Protein AF-A0A838NTW8-F1 (afdb_monomer)

Foldseek 3Di:
DPCVVVVVVVVVVVVVVVVVVVVVVVVVVVVVVVVVLLCVVVVLVCCCVVVVDDPVRSVVVVVVNVVVVVVVCVVCVVCVVVVVVVVVVVVVVVVVVLVVVLVVDDPVVNVVSVVVVVVVVVVVVVVVVCSVDPPNPDDDDDD

Structure (mmCIF, N/CA/C/O backbone):
data_AF-A0A838NTW8-F1
#
_entry.id   AF-A0A838NTW8-F1
#
loop_
_atom_site.group_PDB
_atom_site.id
_atom_site.type_symbol
_atom_site.label_atom_id
_atom_site.label_alt_id
_atom_site.label_comp_id
_atom_site.label_asym_id
_atom_site.label_entity_id
_atom_site.label_seq_id
_atom_site.pdbx_PDB_ins_code
_atom_site.Cartn_x
_atom_site.Cartn_y
_atom_site.Cartn_z
_atom_site.occupancy
_atom_site.B_iso_or_equiv
_atom_site.auth_seq_id
_atom_site.auth_comp_id
_atom_site.auth_asym_id
_atom_site.auth_atom_id
_atom_site.pdbx_PDB_model_num
ATOM 1 N N . MET A 1 1 ? -2.143 -21.858 -43.103 1.00 45.09 1 MET A N 1
ATOM 2 C CA . MET A 1 1 ? -2.455 -21.781 -41.653 1.00 45.09 1 MET A CA 1
ATOM 3 C C . MET A 1 1 ? -1.311 -21.102 -40.874 1.00 45.09 1 MET A C 1
ATOM 5 O O . MET A 1 1 ? -0.724 -21.728 -40.003 1.00 45.09 1 MET A O 1
ATOM 9 N N . GLN A 1 2 ? -0.963 -19.838 -41.167 1.00 53.28 2 GLN A N 1
ATOM 10 C CA . GLN A 1 2 ? 0.189 -19.154 -40.530 1.00 53.28 2 GLN A CA 1
ATOM 11 C C . GLN A 1 2 ? -0.162 -17.883 -39.735 1.00 53.28 2 GLN A C 1
ATOM 13 O O . GLN A 1 2 ? 0.679 -17.389 -38.994 1.00 53.28 2 GLN A O 1
ATOM 18 N N . ASN A 1 3 ? -1.414 -17.412 -39.780 1.00 56.03 3 ASN A N 1
ATOM 19 C CA . ASN A 1 3 ? -1.778 -16.114 -39.190 1.00 56.03 3 ASN A CA 1
ATOM 20 C C . ASN A 1 3 ? -2.515 -16.230 -37.841 1.00 56.03 3 ASN A C 1
ATOM 22 O O . ASN A 1 3 ? -2.678 -15.233 -37.147 1.00 56.03 3 ASN A O 1
ATOM 26 N N . SER A 1 4 ? -2.933 -17.429 -37.417 1.00 56.91 4 SER A N 1
ATOM 27 C CA . SER A 1 4 ? -3.721 -17.620 -36.184 1.00 56.91 4 SER A CA 1
ATOM 28 C C . SER A 1 4 ? -2.925 -17.375 -34.896 1.00 56.91 4 SER A C 1
ATOM 30 O O . SER A 1 4 ? -3.491 -16.934 -33.898 1.00 56.91 4 SER A O 1
ATOM 32 N N . LYS A 1 5 ? -1.603 -17.594 -34.914 1.00 55.41 5 LYS A N 1
ATOM 33 C CA . LYS A 1 5 ? -0.730 -17.363 -33.749 1.00 55.41 5 LYS A CA 1
ATOM 34 C C . LYS A 1 5 ? -0.569 -15.874 -33.419 1.00 55.41 5 LYS A C 1
ATOM 36 O O . LYS A 1 5 ? -0.511 -15.519 -32.245 1.00 55.41 5 LYS A O 1
ATOM 41 N N . GLY A 1 6 ? -0.547 -15.010 -34.437 1.00 64.06 6 GLY A N 1
ATOM 42 C CA . GLY A 1 6 ? -0.438 -13.558 -34.258 1.00 64.06 6 GLY A CA 1
ATOM 43 C C . GLY A 1 6 ? -1.685 -12.957 -33.609 1.00 64.06 6 GLY A C 1
ATOM 44 O O . GLY A 1 6 ? -1.576 -12.175 -32.668 1.00 64.06 6 GLY A O 1
ATOM 45 N N . TYR A 1 7 ? -2.872 -13.396 -34.037 1.00 67.06 7 TYR A N 1
ATOM 46 C CA . TYR A 1 7 ? -4.133 -12.959 -33.432 1.00 67.06 7 TYR A CA 1
ATOM 47 C C . TYR A 1 7 ? -4.306 -13.466 -31.996 1.00 67.06 7 TYR A C 1
ATOM 49 O O . TYR A 1 7 ? -4.788 -12.717 -31.153 1.00 67.06 7 TYR A O 1
ATOM 57 N N . ALA A 1 8 ? -3.854 -14.686 -31.687 1.00 68.88 8 ALA A N 1
ATOM 58 C CA . ALA A 1 8 ? -3.871 -15.206 -30.318 1.00 68.88 8 ALA A CA 1
ATOM 59 C C . ALA A 1 8 ? -2.962 -14.397 -29.373 1.00 68.88 8 ALA A C 1
ATOM 61 O O . ALA A 1 8 ? -3.361 -14.081 -28.254 1.00 68.88 8 ALA A O 1
ATOM 62 N N . MET A 1 9 ? -1.770 -14.004 -29.835 1.00 71.56 9 MET A N 1
ATOM 63 C CA . MET A 1 9 ? -0.865 -13.125 -29.082 1.00 71.56 9 MET A CA 1
ATOM 64 C C . MET A 1 9 ? -1.466 -11.734 -28.865 1.00 71.56 9 MET A C 1
ATOM 66 O O . MET A 1 9 ? -1.450 -11.236 -27.745 1.00 71.56 9 MET A O 1
ATOM 70 N N . MET A 1 10 ? -2.058 -11.130 -29.900 1.00 73.56 10 MET A N 1
ATOM 71 C CA . MET A 1 10 ? -2.733 -9.829 -29.783 1.00 73.56 10 MET A CA 1
ATOM 72 C C . MET A 1 10 ? -3.944 -9.884 -28.844 1.00 73.56 10 MET A C 1
ATOM 74 O O . MET A 1 10 ? -4.167 -8.952 -28.077 1.00 73.56 10 MET A O 1
ATOM 78 N N . PHE A 1 11 ? -4.695 -10.988 -28.855 1.00 74.94 11 PHE A N 1
ATOM 79 C CA . PHE A 1 11 ? -5.818 -11.199 -27.945 1.00 74.94 11 PHE A CA 1
ATOM 80 C C . PHE A 1 11 ? -5.357 -11.330 -26.490 1.00 74.94 11 PHE A C 1
ATOM 82 O O . PHE A 1 11 ? -5.924 -10.687 -25.611 1.00 74.94 11 PHE A O 1
ATOM 89 N N . LEU A 1 12 ? -4.293 -12.098 -26.232 1.00 75.81 12 LEU A N 1
ATOM 90 C CA . LEU A 1 12 ? -3.700 -12.205 -24.896 1.00 75.81 12 LEU A CA 1
ATOM 91 C C . LEU A 1 12 ? -3.138 -10.867 -24.412 1.00 75.81 12 LEU A C 1
ATOM 93 O O . LEU A 1 12 ? -3.302 -10.524 -23.246 1.00 75.81 12 LEU A O 1
ATOM 97 N N . LEU A 1 13 ? -2.529 -10.087 -25.305 1.00 76.81 13 LEU A N 1
ATOM 98 C CA . LEU A 1 13 ? -1.986 -8.770 -24.980 1.00 76.81 13 LEU A CA 1
ATOM 99 C C . LEU A 1 13 ? -3.108 -7.761 -24.687 1.00 76.81 13 LEU A C 1
ATOM 101 O O . LEU A 1 13 ? -3.037 -7.033 -23.700 1.00 76.81 13 LEU A O 1
ATOM 105 N N . GLY A 1 14 ? -4.193 -7.788 -25.466 1.00 67.44 14 GLY A N 1
ATOM 106 C CA . GLY A 1 14 ? -5.402 -7.008 -25.202 1.00 67.44 14 GLY A CA 1
ATOM 107 C C . GLY A 1 14 ? -6.083 -7.395 -23.886 1.00 67.44 14 GLY A C 1
ATOM 108 O O . GLY A 1 14 ? -6.431 -6.520 -23.096 1.00 67.44 14 GLY A O 1
ATOM 109 N N . ALA A 1 15 ? -6.205 -8.694 -23.601 1.00 70.69 15 ALA A N 1
ATOM 110 C CA . ALA A 1 15 ? -6.757 -9.200 -22.346 1.00 70.69 15 ALA A CA 1
ATOM 111 C C . ALA A 1 15 ? -5.874 -8.848 -21.137 1.00 70.69 15 ALA A C 1
ATOM 113 O O . ALA A 1 15 ? -6.397 -8.518 -20.076 1.00 70.69 15 ALA A O 1
ATOM 114 N N . PHE A 1 16 ? -4.548 -8.857 -21.293 1.00 72.56 16 PHE A N 1
ATOM 115 C CA . PHE A 1 16 ? -3.605 -8.462 -20.247 1.00 72.56 16 PHE A CA 1
ATOM 116 C C . PHE A 1 16 ? -3.679 -6.961 -19.944 1.00 72.56 16 PHE A C 1
ATOM 118 O O . PHE A 1 16 ? -3.713 -6.573 -18.779 1.00 72.56 16 PHE A O 1
ATOM 125 N N . VAL A 1 17 ? -3.774 -6.111 -20.972 1.00 70.88 17 VAL A N 1
ATOM 126 C CA . VAL A 1 17 ? -3.941 -4.658 -20.801 1.00 70.88 17 VAL A CA 1
ATOM 127 C C . VAL A 1 17 ? -5.305 -4.330 -20.186 1.00 70.88 17 VAL A C 1
ATOM 129 O O . VAL A 1 17 ? -5.374 -3.544 -19.241 1.00 70.88 17 VAL A O 1
ATOM 132 N N . ALA A 1 18 ? -6.380 -4.970 -20.653 1.00 63.75 18 ALA A N 1
ATOM 133 C CA . ALA A 1 18 ? -7.720 -4.795 -20.092 1.00 63.75 18 ALA A CA 1
ATOM 134 C C . ALA A 1 18 ? -7.813 -5.306 -18.640 1.00 63.75 18 ALA A C 1
ATOM 136 O O . ALA A 1 18 ? -8.357 -4.619 -17.775 1.00 63.75 18 ALA A O 1
ATOM 137 N N . GLY A 1 19 ? -7.225 -6.470 -18.349 1.00 58.19 19 GLY A N 1
ATOM 138 C CA . GLY A 1 19 ? -7.130 -7.030 -17.001 1.00 58.19 19 GLY A CA 1
ATOM 139 C C . GLY A 1 19 ? -6.263 -6.185 -16.063 1.00 58.19 19 GLY A C 1
ATOM 140 O O . GLY A 1 19 ? -6.631 -5.985 -14.908 1.00 58.19 19 GLY A O 1
ATOM 141 N N . GLY A 1 20 ? -5.159 -5.616 -16.559 1.00 58.31 20 GLY A N 1
ATOM 142 C CA . GLY A 1 20 ? -4.297 -4.697 -15.812 1.00 58.31 20 GLY A CA 1
ATOM 143 C C . GLY A 1 20 ? -4.980 -3.367 -15.483 1.00 58.31 20 GLY A C 1
ATOM 144 O O . GLY A 1 20 ? -4.872 -2.884 -14.357 1.00 58.31 20 GLY A O 1
ATOM 145 N N . ALA A 1 21 ? -5.745 -2.802 -16.423 1.00 58.28 21 ALA A N 1
ATOM 146 C CA . ALA A 1 21 ? -6.526 -1.587 -16.194 1.00 58.28 21 ALA A CA 1
ATOM 147 C C . ALA A 1 21 ? -7.658 -1.813 -15.176 1.00 58.28 21 ALA A C 1
ATOM 149 O O . ALA A 1 21 ? -7.828 -1.012 -14.254 1.00 58.28 21 ALA A O 1
ATOM 150 N N . LEU A 1 22 ? -8.381 -2.936 -15.280 1.00 52.84 22 LEU A N 1
ATOM 151 C CA . LEU A 1 22 ? -9.403 -3.323 -14.302 1.00 52.84 22 LEU A CA 1
ATOM 152 C C . LEU A 1 22 ? -8.796 -3.592 -12.917 1.00 52.84 22 LEU A C 1
ATOM 154 O O . LEU A 1 22 ? -9.328 -3.105 -11.919 1.00 52.84 22 LEU A O 1
ATOM 158 N N . GLY A 1 23 ? -7.644 -4.264 -12.847 1.00 54.47 23 GLY A N 1
ATOM 159 C CA . GLY A 1 23 ? -6.888 -4.465 -11.608 1.00 54.47 23 GLY A CA 1
ATOM 160 C C . GLY A 1 23 ? -6.470 -3.151 -10.940 1.00 54.47 23 GLY A C 1
ATOM 161 O O . GLY A 1 23 ? -6.620 -3.011 -9.730 1.00 54.47 23 GLY A O 1
ATOM 162 N N . PHE A 1 24 ? -6.047 -2.149 -11.719 1.00 55.66 24 PHE A N 1
ATOM 163 C CA . PHE A 1 24 ? -5.689 -0.815 -11.214 1.00 55.66 24 PHE A CA 1
ATOM 164 C C . PHE A 1 24 ? -6.906 -0.037 -10.677 1.00 55.66 24 PHE A C 1
ATOM 166 O O . PHE A 1 24 ? -6.795 0.730 -9.719 1.00 55.66 24 PHE A O 1
ATOM 173 N N . THR A 1 25 ? -8.096 -0.252 -11.250 1.00 53.06 25 THR A N 1
ATOM 174 C CA . THR A 1 25 ? -9.343 0.339 -10.730 1.00 53.06 25 THR A CA 1
ATOM 175 C C . THR A 1 25 ? -9.883 -0.389 -9.497 1.00 53.06 25 THR A C 1
ATOM 177 O O . THR A 1 25 ? -10.358 0.267 -8.569 1.00 53.06 25 THR A O 1
ATOM 180 N N . ALA A 1 26 ? -9.741 -1.717 -9.434 1.00 48.97 26 ALA A N 1
ATOM 181 C CA . ALA A 1 26 ? -10.101 -2.513 -8.265 1.00 48.97 26 ALA A CA 1
ATOM 182 C C . ALA A 1 26 ? -9.176 -2.212 -7.074 1.00 48.97 26 ALA A C 1
ATOM 184 O O . ALA A 1 26 ? -9.666 -2.015 -5.965 1.00 48.97 26 ALA A O 1
ATOM 185 N N . ASP A 1 27 ? -7.867 -2.065 -7.306 1.00 47.38 27 ASP A N 1
ATOM 186 C CA . ASP A 1 27 ? -6.896 -1.639 -6.289 1.00 47.38 27 ASP A CA 1
ATOM 187 C C . ASP A 1 27 ? -7.238 -0.244 -5.741 1.00 47.38 27 ASP A C 1
ATOM 189 O O . ASP A 1 27 ? -7.197 -0.014 -4.534 1.00 47.38 27 ASP A O 1
ATOM 193 N N . ARG A 1 28 ? -7.717 0.673 -6.593 1.00 50.97 28 ARG A N 1
ATOM 194 C CA . ARG A 1 28 ? -8.168 2.004 -6.157 1.00 50.97 28 ARG A CA 1
ATOM 195 C C . ARG A 1 28 ? -9.462 1.964 -5.336 1.00 50.97 28 ARG A C 1
ATOM 197 O O . ARG A 1 28 ? -9.588 2.738 -4.388 1.00 50.97 28 ARG A O 1
ATOM 204 N N . MET A 1 29 ? -10.408 1.080 -5.666 1.00 48.84 29 MET A N 1
ATOM 205 C CA . MET A 1 29 ? -11.648 0.897 -4.896 1.00 48.84 29 MET A CA 1
ATOM 206 C C . MET A 1 29 ? -11.389 0.213 -3.550 1.00 48.84 29 MET A C 1
ATOM 208 O O . MET A 1 29 ? -11.856 0.704 -2.526 1.00 48.84 29 MET A O 1
ATOM 212 N N . VAL A 1 30 ? -10.575 -0.844 -3.522 1.00 51.22 30 VAL A N 1
ATOM 213 C CA . VAL A 1 30 ? -10.191 -1.544 -2.286 1.00 51.22 30 VAL A CA 1
ATOM 21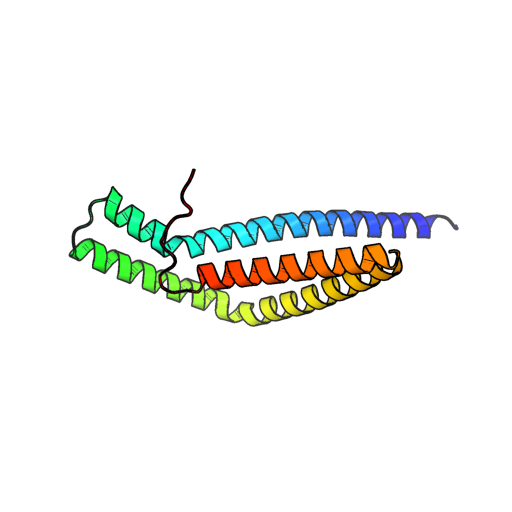4 C C . VAL A 1 30 ? -9.332 -0.645 -1.390 1.00 51.22 30 VAL A C 1
ATOM 216 O O . VAL A 1 30 ? -9.567 -0.590 -0.183 1.00 51.22 30 VAL A O 1
ATOM 219 N N . GLN A 1 31 ? -8.409 0.145 -1.953 1.00 48.03 31 GLN A N 1
ATOM 220 C CA . GLN A 1 31 ? -7.674 1.165 -1.195 1.00 48.03 31 GLN A CA 1
ATOM 221 C C . GLN A 1 31 ? -8.577 2.296 -0.697 1.00 48.03 31 GLN A C 1
ATOM 223 O O . GLN A 1 31 ? -8.323 2.822 0.382 1.00 48.03 31 GLN A O 1
ATOM 228 N N . ASN A 1 32 ? -9.630 2.679 -1.425 1.00 45.28 32 ASN A N 1
ATOM 229 C CA . ASN A 1 32 ? -10.593 3.670 -0.940 1.00 45.28 32 ASN A CA 1
ATOM 230 C C . ASN A 1 32 ? -11.477 3.123 0.192 1.00 45.28 32 ASN A C 1
ATOM 232 O O . ASN A 1 32 ? -11.640 3.800 1.200 1.00 45.28 32 ASN A O 1
ATOM 236 N N . SER A 1 33 ? -11.944 1.877 0.112 1.00 43.81 33 SER A N 1
ATOM 237 C CA . SER A 1 33 ? -12.666 1.2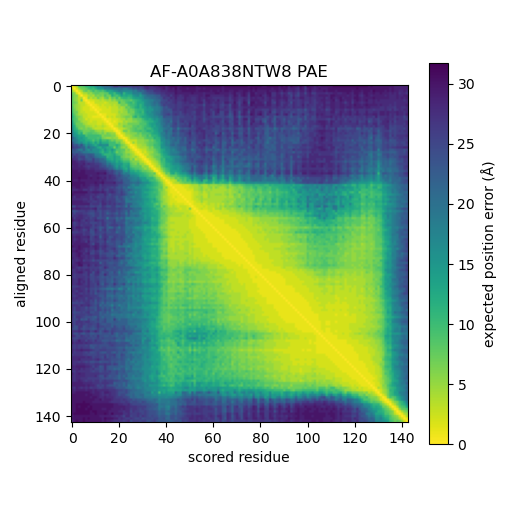43 1.224 1.00 43.81 33 SER A CA 1
ATOM 238 C C . SER A 1 33 ? -11.761 0.990 2.440 1.00 43.81 33 SER A C 1
ATOM 240 O O . SER A 1 33 ? -12.202 1.085 3.587 1.00 43.81 33 SER A O 1
ATOM 242 N N . ALA A 1 34 ? -10.467 0.738 2.216 1.00 45.69 34 ALA A N 1
ATOM 243 C CA . ALA A 1 34 ? -9.470 0.720 3.281 1.00 45.69 34 ALA A CA 1
ATOM 244 C C . ALA A 1 34 ? -9.224 2.128 3.858 1.00 45.69 34 ALA A C 1
ATOM 246 O O . ALA A 1 34 ? -9.082 2.258 5.073 1.00 45.69 34 ALA A O 1
ATOM 247 N N . ARG A 1 35 ? -9.238 3.195 3.043 1.00 46.78 35 ARG A N 1
ATOM 248 C CA . ARG A 1 35 ? -9.147 4.598 3.503 1.00 46.78 35 ARG A CA 1
ATOM 249 C C . ARG A 1 35 ? -10.311 4.991 4.414 1.00 46.78 35 ARG A C 1
ATOM 251 O O . ARG A 1 35 ? -10.069 5.670 5.411 1.00 46.78 35 ARG A O 1
ATOM 258 N N . ASP A 1 36 ? -11.520 4.495 4.159 1.00 46.25 36 ASP A N 1
ATOM 259 C CA . ASP A 1 36 ? -12.690 4.763 5.010 1.00 46.25 36 ASP A CA 1
ATOM 260 C C . ASP A 1 36 ? -12.560 4.154 6.415 1.00 46.25 36 ASP A C 1
ATOM 262 O O . ASP A 1 36 ? -13.111 4.670 7.389 1.00 46.25 36 ASP A O 1
ATOM 266 N N . CYS A 1 37 ? -11.757 3.097 6.571 1.00 43.66 37 CYS A N 1
ATOM 267 C CA . CYS A 1 37 ? -11.462 2.539 7.890 1.00 43.66 37 CYS A CA 1
ATOM 268 C C . CYS A 1 37 ? -10.482 3.401 8.708 1.00 43.66 37 CYS A C 1
ATOM 270 O O . CYS A 1 37 ? -10.484 3.309 9.936 1.00 43.66 37 CYS A O 1
ATOM 272 N N . HIS A 1 38 ? -9.685 4.258 8.060 1.00 47.06 38 HIS A N 1
ATOM 273 C CA . HIS A 1 38 ? -8.550 4.967 8.671 1.00 47.06 38 HIS A CA 1
ATOM 274 C C . HIS A 1 38 ? -8.821 6.458 8.945 1.00 47.06 38 HIS A C 1
ATOM 276 O O . HIS A 1 38 ? -7.959 7.162 9.460 1.00 47.06 38 HIS A O 1
ATOM 282 N N . GLY A 1 39 ? -10.049 6.928 8.696 1.00 51.38 39 GLY A N 1
ATOM 283 C CA . GLY A 1 39 ? -10.565 8.212 9.185 1.00 51.38 39 GLY A CA 1
ATOM 284 C C . GLY A 1 39 ? -11.159 8.151 10.599 1.00 51.38 39 GLY A C 1
ATOM 285 O O . GLY A 1 39 ? -11.878 9.069 10.980 1.00 51.38 39 GLY A O 1
ATOM 286 N N . HIS A 1 40 ? -10.917 7.079 11.365 1.00 52.00 40 HIS A N 1
ATOM 287 C CA . HIS A 1 40 ? -11.628 6.797 12.620 1.00 52.00 40 HIS A CA 1
ATOM 288 C C . HIS A 1 40 ? -11.476 7.894 13.680 1.00 52.00 40 HIS A C 1
ATOM 290 O O . HIS A 1 40 ? -12.459 8.239 14.329 1.00 52.00 40 HIS A O 1
ATOM 296 N N . GLU A 1 41 ? -10.285 8.478 13.836 1.00 55.12 41 GLU A N 1
ATOM 297 C CA . GLU A 1 41 ? -10.067 9.574 14.795 1.00 55.12 41 GLU A CA 1
ATOM 298 C C . GLU A 1 41 ? -10.729 10.878 14.338 1.00 55.12 41 GLU A C 1
ATOM 300 O O . GLU A 1 41 ? -11.384 11.549 15.131 1.00 55.12 41 GLU A O 1
ATOM 305 N N . ASN A 1 42 ? -10.668 11.186 13.038 1.00 64.94 42 ASN A N 1
ATOM 306 C CA . ASN A 1 42 ? -11.347 12.354 12.468 1.00 64.94 42 ASN A CA 1
ATOM 307 C C . ASN A 1 42 ? -12.873 12.212 12.527 1.00 64.94 42 ASN A C 1
ATOM 309 O O . ASN A 1 42 ? -13.576 13.193 12.747 1.00 64.94 42 ASN A O 1
ATOM 313 N N . PHE A 1 43 ? -13.394 10.998 12.351 1.00 70.56 43 PHE A N 1
ATOM 314 C CA . PHE A 1 43 ? -14.818 10.705 12.451 1.00 70.56 43 PHE A CA 1
ATOM 315 C C . PHE A 1 43 ? -15.305 10.744 13.903 1.00 70.56 43 PHE A C 1
ATOM 317 O O . PHE A 1 43 ? -16.319 11.384 14.167 1.00 70.56 43 PHE A O 1
ATOM 324 N N . ARG A 1 44 ? -14.560 10.151 14.849 1.00 71.06 44 ARG A N 1
ATOM 325 C CA . ARG A 1 44 ? -14.842 10.235 16.294 1.00 71.06 44 ARG A CA 1
ATOM 326 C C . ARG A 1 44 ? -14.870 11.683 16.775 1.00 71.06 44 ARG A C 1
ATOM 328 O O . ARG A 1 44 ? -15.890 12.129 17.292 1.00 71.06 44 ARG A O 1
ATOM 335 N N . ALA A 1 45 ? -13.805 12.443 16.510 1.00 73.94 45 ALA A N 1
ATOM 336 C CA . ALA A 1 45 ? -13.715 13.847 16.905 1.00 73.94 45 ALA A CA 1
ATOM 337 C C . ALA A 1 45 ? -14.824 14.702 16.268 1.00 73.94 45 ALA A C 1
ATOM 339 O O . ALA A 1 45 ? -15.350 15.621 16.901 1.00 73.94 45 ALA A O 1
ATOM 340 N N . ARG A 1 46 ? -15.218 14.389 15.027 1.00 78.31 46 ARG A N 1
ATOM 341 C CA . ARG A 1 46 ? -16.319 15.072 14.343 1.00 78.31 46 ARG A CA 1
ATOM 342 C C . ARG A 1 46 ? -17.676 14.736 14.957 1.00 78.31 46 ARG A C 1
ATOM 344 O O . ARG A 1 46 ? -18.427 15.660 15.238 1.00 78.31 46 ARG A O 1
ATOM 351 N N . ILE A 1 47 ? -17.961 13.463 15.235 1.00 80.94 47 ILE A N 1
ATOM 352 C CA . ILE A 1 47 ? -19.189 13.030 15.923 1.00 80.94 47 ILE A CA 1
ATOM 353 C C . ILE A 1 47 ? -19.293 13.689 17.294 1.00 80.94 47 ILE A C 1
ATOM 355 O O . ILE A 1 47 ? -20.337 14.240 17.632 1.00 80.94 47 ILE A O 1
ATOM 359 N N . GLU A 1 48 ? -18.220 13.658 18.082 1.00 77.88 48 GLU A N 1
ATOM 360 C CA . GLU A 1 48 ? -18.215 14.266 19.410 1.00 77.88 48 GLU A CA 1
ATOM 361 C C . GLU A 1 48 ? -18.539 15.759 19.359 1.00 77.88 48 GLU A C 1
ATOM 363 O O . GLU A 1 48 ? -19.327 16.250 20.171 1.00 77.88 48 GLU A O 1
ATOM 368 N N . LYS A 1 49 ? -17.947 16.470 18.394 1.00 78.81 49 LYS A N 1
ATOM 369 C CA . LYS A 1 49 ? -18.131 17.910 18.214 1.00 78.81 49 LYS A CA 1
ATOM 370 C C . LYS A 1 49 ? -19.516 18.261 17.666 1.00 78.81 49 LYS A C 1
ATOM 372 O O . LYS A 1 49 ? -20.133 19.204 18.154 1.00 78.81 49 LYS A O 1
ATOM 377 N N . GLU A 1 50 ? -19.990 17.539 16.655 1.00 84.06 50 GLU A N 1
ATOM 378 C CA . GLU A 1 50 ? -21.252 17.829 15.965 1.00 84.06 50 GLU A CA 1
ATOM 379 C C . GLU A 1 50 ? -22.472 17.383 16.777 1.00 84.06 50 GLU A C 1
ATOM 381 O O . GLU A 1 50 ? -23.456 18.116 16.843 1.00 84.06 50 GLU A O 1
ATOM 386 N N . LEU A 1 51 ? -22.399 16.229 17.451 1.00 87.94 51 LEU A N 1
ATOM 387 C CA . LEU A 1 51 ? -23.513 15.679 18.234 1.00 87.94 51 LEU A CA 1
ATOM 388 C C . LEU A 1 51 ? -23.496 16.101 19.706 1.00 87.94 51 LEU A C 1
ATOM 390 O O . LEU A 1 51 ? -24.421 15.759 20.439 1.00 87.94 51 LEU A O 1
ATOM 394 N N . ARG A 1 52 ? -22.464 16.842 20.142 1.00 87.19 52 ARG A N 1
ATOM 395 C CA . ARG A 1 52 ? -22.310 17.346 21.520 1.00 87.19 52 ARG A CA 1
ATOM 396 C C . ARG A 1 52 ? -22.522 16.246 22.566 1.00 87.19 52 ARG A C 1
ATOM 398 O O . ARG A 1 52 ? -23.286 16.405 23.516 1.00 87.19 52 ARG A O 1
ATOM 405 N N . LEU A 1 53 ? -21.850 15.117 22.360 1.00 84.81 53 LEU A N 1
ATOM 406 C CA . LEU A 1 53 ? -22.012 13.927 23.192 1.00 84.81 53 LEU A CA 1
ATOM 407 C C . LEU A 1 53 ? -21.626 14.198 24.651 1.00 84.81 53 LEU A C 1
ATOM 409 O O . LEU A 1 53 ? -20.573 14.782 24.925 1.00 84.81 53 LEU A O 1
ATOM 413 N N . ASN A 1 54 ? -22.440 13.706 25.585 1.00 88.56 54 ASN A N 1
ATOM 414 C CA . ASN A 1 54 ? -22.081 13.689 27.003 1.00 88.56 54 ASN A CA 1
ATOM 415 C C . ASN A 1 54 ? -21.078 12.561 27.314 1.00 88.56 54 ASN A C 1
ATOM 417 O O . ASN A 1 54 ? -20.872 11.650 26.511 1.00 88.56 54 ASN A O 1
ATOM 421 N N . THR A 1 55 ? -20.457 12.602 28.495 1.00 87.50 55 THR A N 1
ATOM 422 C CA . THR A 1 55 ? -19.396 11.657 28.886 1.00 87.50 55 THR A CA 1
ATOM 423 C C . THR A 1 55 ? -19.832 10.193 28.787 1.00 87.50 55 THR A C 1
ATOM 425 O O . THR A 1 55 ? -19.084 9.366 28.277 1.00 87.50 55 THR A O 1
ATOM 428 N N . THR A 1 56 ? -21.056 9.865 29.204 1.00 89.56 56 THR A N 1
ATOM 429 C CA . THR A 1 56 ? -21.581 8.493 29.141 1.00 89.56 56 THR A CA 1
ATOM 430 C C . THR A 1 56 ? -21.735 8.010 27.698 1.00 89.56 56 THR A C 1
ATOM 432 O O . THR A 1 56 ? -21.351 6.886 27.376 1.00 89.56 56 THR A O 1
ATOM 435 N N . GLN A 1 57 ? -22.247 8.866 26.808 1.00 86.81 57 GLN A N 1
ATOM 436 C CA . GLN A 1 57 ? -22.396 8.561 25.382 1.00 86.81 57 GLN A CA 1
ATOM 437 C C . GLN A 1 57 ? -21.041 8.378 24.691 1.00 86.81 57 GLN A C 1
ATOM 439 O O . GLN A 1 57 ? -20.896 7.465 23.879 1.00 86.81 57 GLN A O 1
ATOM 444 N N . LYS A 1 58 ? -20.042 9.199 25.040 1.00 84.81 58 LYS A N 1
ATOM 445 C CA . LYS A 1 58 ? -18.673 9.068 24.519 1.00 84.81 58 LYS A CA 1
ATOM 446 C C . LYS A 1 58 ? -18.073 7.707 24.859 1.00 84.81 58 LYS A C 1
ATOM 448 O O . LYS A 1 58 ? -17.695 6.969 23.955 1.00 84.81 58 LYS A O 1
ATOM 453 N N . THR A 1 59 ? -18.091 7.327 26.137 1.00 88.44 59 THR A N 1
ATOM 454 C CA . THR A 1 59 ? -17.554 6.035 26.596 1.00 88.44 59 THR A CA 1
ATOM 455 C C . THR A 1 59 ? -18.241 4.846 25.917 1.00 88.44 59 THR A C 1
ATOM 457 O O . THR A 1 59 ? -17.583 3.870 25.544 1.00 88.44 59 THR A O 1
ATOM 460 N N . ALA A 1 60 ? -19.561 4.924 25.715 1.00 86.19 60 ALA A N 1
ATOM 461 C CA . ALA A 1 60 ? -20.316 3.881 25.025 1.00 86.19 60 ALA A CA 1
ATOM 462 C C . ALA A 1 60 ? -19.914 3.758 23.543 1.00 86.19 60 ALA A C 1
ATOM 464 O O . ALA A 1 60 ? -19.679 2.651 23.054 1.00 86.19 60 ALA A O 1
ATOM 465 N N . ILE A 1 61 ? -19.783 4.886 22.838 1.00 85.94 61 ILE A N 1
ATOM 466 C CA . ILE A 1 61 ? -19.365 4.912 21.429 1.00 85.94 61 ILE A CA 1
ATOM 467 C C . ILE A 1 61 ? -17.928 4.416 21.276 1.00 85.94 61 ILE A C 1
ATOM 469 O O . ILE A 1 61 ? -17.653 3.618 20.380 1.00 85.94 61 ILE A O 1
ATOM 473 N N . ASP A 1 62 ? -17.016 4.811 22.161 1.00 84.31 62 ASP A N 1
ATOM 474 C CA . ASP A 1 62 ? -15.632 4.345 22.103 1.00 84.31 62 ASP A CA 1
ATOM 475 C C . ASP A 1 62 ? -15.508 2.841 22.309 1.00 84.31 62 ASP A C 1
ATOM 477 O O . ASP A 1 62 ? -14.753 2.179 21.585 1.00 84.31 62 ASP A O 1
ATOM 481 N N . SER A 1 63 ? -16.299 2.290 23.229 1.00 86.19 63 SER A N 1
ATOM 482 C CA . SER A 1 63 ? -16.379 0.846 23.451 1.00 86.19 63 SER A CA 1
ATOM 483 C C . SER A 1 63 ? -16.883 0.123 22.198 1.00 86.19 63 SER A C 1
ATOM 485 O O . SER A 1 63 ? -16.264 -0.845 21.751 1.00 86.19 63 SER A O 1
ATOM 487 N N . LEU A 1 64 ? -17.945 0.638 21.568 1.00 88.56 64 LEU A N 1
ATOM 488 C CA . LEU A 1 64 ? -18.506 0.071 20.339 1.00 88.56 64 LEU A CA 1
ATOM 489 C C . LEU A 1 64 ? -17.502 0.099 19.179 1.00 88.56 64 LEU A C 1
ATOM 491 O O . LEU A 1 64 ? -17.338 -0.887 18.462 1.00 88.56 64 LEU A O 1
ATOM 495 N N . MET A 1 65 ? -16.806 1.219 18.997 1.00 82.50 65 MET A N 1
ATOM 496 C CA . MET A 1 65 ? -15.821 1.374 17.926 1.00 82.50 65 MET A CA 1
ATOM 497 C C . MET A 1 65 ? -14.591 0.483 18.146 1.00 82.50 65 MET A C 1
ATOM 499 O O . MET A 1 65 ? -14.033 -0.046 17.183 1.00 82.50 65 MET A O 1
ATOM 503 N N . THR A 1 66 ? -14.191 0.270 19.402 1.00 86.88 66 THR A N 1
ATOM 504 C CA . THR A 1 66 ? -13.112 -0.663 19.763 1.00 86.88 66 THR A CA 1
ATOM 505 C C . THR A 1 66 ? -13.497 -2.105 19.442 1.00 86.88 66 THR A C 1
ATOM 507 O O . THR A 1 66 ? -12.721 -2.826 18.812 1.00 86.88 66 THR A O 1
ATOM 510 N N . GLU A 1 67 ? -14.716 -2.515 19.792 1.00 88.38 67 GLU A N 1
ATOM 511 C CA . GLU A 1 67 ? -15.223 -3.851 19.474 1.00 88.38 67 GLU A CA 1
ATOM 512 C C . GLU A 1 67 ? -15.367 -4.057 17.958 1.00 88.38 67 GLU A C 1
ATOM 514 O O . GLU A 1 67 ? -14.884 -5.051 17.413 1.00 88.38 67 GLU A O 1
ATOM 519 N N . ARG A 1 68 ? -15.901 -3.065 17.233 1.00 87.56 68 ARG A N 1
ATOM 520 C CA . ARG A 1 68 ? -15.931 -3.072 15.762 1.00 87.56 68 ARG A CA 1
ATOM 521 C C . ARG A 1 68 ? -14.532 -3.258 15.172 1.00 87.56 68 ARG A C 1
ATOM 523 O O . ARG A 1 68 ? -14.357 -4.057 14.253 1.00 87.56 68 ARG A O 1
ATOM 530 N N . HIS A 1 69 ? -13.533 -2.527 15.671 1.00 85.19 69 HIS A N 1
ATOM 531 C CA . HIS A 1 69 ? -12.154 -2.668 15.202 1.00 85.19 69 HIS A CA 1
ATOM 532 C C . HIS A 1 69 ? -11.631 -4.092 15.421 1.00 85.19 69 HIS A C 1
ATOM 534 O O . HIS A 1 69 ? -11.078 -4.688 14.495 1.00 85.19 69 HIS A O 1
ATOM 540 N N . ARG A 1 70 ? -11.868 -4.671 16.605 1.00 87.62 70 ARG A N 1
ATOM 541 C CA . ARG A 1 70 ? -11.490 -6.055 16.919 1.00 87.62 70 ARG A CA 1
ATOM 542 C C . ARG A 1 70 ? -12.123 -7.056 15.951 1.00 87.62 70 ARG A C 1
ATOM 544 O O . ARG A 1 70 ? -11.419 -7.939 15.459 1.00 87.62 70 ARG A O 1
ATOM 551 N N . GLN A 1 71 ? -13.411 -6.902 15.649 1.00 87.56 71 GLN A N 1
ATOM 552 C CA . GLN A 1 71 ? -14.127 -7.764 14.705 1.00 87.56 71 GLN A CA 1
ATOM 553 C C . GLN A 1 71 ? -13.546 -7.658 13.294 1.00 87.56 71 GLN A C 1
ATOM 555 O O . GLN A 1 71 ? -13.250 -8.677 12.674 1.00 87.56 71 GLN A O 1
ATOM 560 N N . ILE A 1 72 ? -13.286 -6.440 12.812 1.00 84.44 72 ILE A N 1
ATOM 561 C CA . ILE A 1 72 ? -12.660 -6.224 11.501 1.00 84.44 72 ILE A CA 1
ATOM 562 C C . ILE A 1 72 ? -11.272 -6.873 11.451 1.00 84.44 72 ILE A C 1
ATOM 564 O O . ILE A 1 72 ? -10.978 -7.623 10.524 1.00 84.44 72 ILE A O 1
ATOM 568 N N . VAL A 1 73 ? -10.422 -6.648 12.457 1.00 85.69 73 VAL A N 1
ATOM 569 C CA . VAL A 1 73 ? -9.084 -7.261 12.512 1.00 85.69 73 VAL A CA 1
ATOM 570 C C . VAL A 1 73 ? -9.171 -8.790 12.501 1.00 85.69 73 VAL A C 1
ATOM 572 O O . VAL A 1 73 ? -8.371 -9.442 11.827 1.00 85.69 73 VAL A O 1
ATOM 575 N N . ALA A 1 74 ? -10.142 -9.374 13.205 1.00 89.88 74 ALA A N 1
ATOM 576 C CA . ALA A 1 74 ? -10.360 -10.817 13.201 1.00 89.88 74 ALA A CA 1
ATOM 577 C C . ALA A 1 74 ? -10.736 -11.352 11.807 1.00 89.88 74 ALA A C 1
ATOM 579 O O . ALA A 1 74 ? -10.208 -12.389 11.409 1.00 89.88 74 ALA A O 1
ATOM 580 N N . LEU A 1 75 ? -11.563 -10.626 11.044 1.00 90.31 75 LEU A N 1
ATOM 581 C CA . LEU A 1 75 ? -11.916 -10.984 9.663 1.00 90.31 75 LEU A CA 1
ATOM 582 C C . LEU A 1 75 ? -10.708 -10.939 8.716 1.00 90.31 75 LEU A C 1
ATOM 584 O O . LEU A 1 75 ? -10.584 -11.783 7.832 1.00 90.31 75 LEU A O 1
ATOM 588 N N . PHE A 1 76 ? -9.798 -9.980 8.908 1.00 82.81 76 PHE A N 1
ATOM 589 C CA . PHE A 1 76 ? -8.622 -9.816 8.046 1.00 82.81 76 PHE A CA 1
ATOM 590 C C . PHE A 1 76 ? -7.444 -10.732 8.405 1.00 82.81 76 PHE A C 1
ATOM 592 O O . PHE A 1 76 ? -6.621 -11.032 7.539 1.00 82.81 76 PHE A O 1
ATOM 599 N N . LYS A 1 77 ? -7.344 -11.202 9.655 1.00 89.25 77 LYS A N 1
ATOM 600 C CA . LYS A 1 77 ? -6.271 -12.107 10.107 1.00 89.25 77 LYS A CA 1
ATOM 601 C C . LYS A 1 77 ? -5.992 -13.295 9.170 1.00 89.25 77 LYS A C 1
ATOM 603 O O . LYS A 1 77 ? -4.821 -13.478 8.842 1.00 89.25 77 LYS A O 1
ATOM 608 N N . PRO A 1 78 ? -6.986 -14.091 8.729 1.00 92.50 78 PRO A N 1
ATOM 609 C CA . PRO A 1 78 ? -6.720 -15.264 7.893 1.0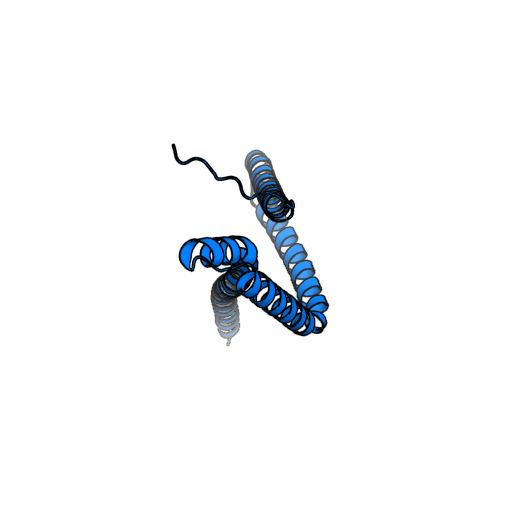0 92.50 78 PRO A CA 1
ATOM 610 C C . PRO A 1 78 ? -6.214 -14.914 6.486 1.00 92.50 78 PRO A C 1
ATOM 612 O O . PRO A 1 78 ? -5.420 -15.661 5.924 1.00 92.50 78 PRO A O 1
ATOM 615 N N . VAL A 1 79 ? -6.633 -13.777 5.922 1.00 91.56 79 VAL A N 1
ATOM 616 C CA . VAL A 1 79 ? -6.250 -13.356 4.560 1.00 91.56 79 VAL A CA 1
ATOM 617 C C . VAL A 1 79 ? -4.969 -12.525 4.526 1.00 91.56 79 VAL A C 1
ATOM 619 O O . VAL A 1 79 ? -4.342 -12.390 3.476 1.00 91.56 79 VAL A O 1
ATOM 622 N N . LYS A 1 80 ? -4.528 -11.994 5.673 1.00 86.06 80 LYS A N 1
ATOM 623 C CA . LYS A 1 80 ? -3.320 -11.169 5.773 1.00 86.06 80 LYS A CA 1
ATOM 624 C C . LYS A 1 80 ? -2.067 -11.821 5.152 1.00 86.06 80 LYS A C 1
ATOM 626 O O . LYS A 1 80 ? -1.408 -11.130 4.379 1.00 86.06 80 LYS A O 1
ATOM 631 N N . PRO A 1 81 ? -1.745 -13.109 5.388 1.00 92.38 81 PRO A N 1
ATOM 632 C CA . PRO A 1 81 ? -0.571 -13.735 4.775 1.00 92.38 81 PRO A CA 1
ATOM 633 C C . PRO A 1 81 ? -0.638 -13.783 3.242 1.00 92.38 81 PRO A C 1
ATOM 635 O O . PRO A 1 81 ? 0.379 -13.626 2.571 1.00 92.38 81 PRO A O 1
ATOM 638 N N . GLN A 1 82 ? -1.837 -13.964 2.679 1.00 90.00 82 GLN A N 1
ATOM 639 C CA . GLN A 1 82 ? -2.042 -13.972 1.228 1.00 90.00 82 GLN A CA 1
ATOM 640 C C . GLN A 1 82 ? -1.822 -12.577 0.641 1.00 90.00 82 GLN A C 1
ATOM 642 O O . GLN A 1 82 ? -1.126 -12.434 -0.360 1.00 90.00 82 GLN A O 1
ATOM 647 N N . LEU A 1 83 ? -2.348 -11.539 1.299 1.00 85.38 83 LEU A N 1
ATOM 648 C CA . LEU A 1 83 ? -2.099 -10.150 0.909 1.00 85.38 83 LEU A CA 1
ATOM 649 C C . LEU A 1 83 ? -0.611 -9.796 1.000 1.00 85.38 83 LEU A C 1
ATOM 651 O O . LEU A 1 83 ? -0.071 -9.170 0.091 1.00 85.38 83 LEU A O 1
ATOM 655 N N . ASP A 1 84 ? 0.068 -10.230 2.063 1.00 87.31 84 ASP A N 1
ATOM 656 C CA . ASP A 1 84 ? 1.505 -10.008 2.236 1.00 87.31 84 ASP A CA 1
ATOM 657 C C . ASP A 1 84 ? 2.311 -10.703 1.113 1.00 87.31 84 ASP A C 1
ATOM 659 O O . ASP A 1 84 ? 3.242 -10.112 0.561 1.00 87.31 84 ASP A O 1
ATOM 663 N N . SER A 1 85 ? 1.905 -11.908 0.696 1.00 90.62 85 SER A N 1
ATOM 664 C CA . SER A 1 85 ? 2.499 -12.621 -0.444 1.00 90.62 85 SER A CA 1
ATOM 665 C C . SER A 1 85 ? 2.264 -11.908 -1.782 1.00 90.62 85 SER A C 1
ATOM 667 O O . SER A 1 85 ? 3.207 -11.733 -2.557 1.00 90.62 85 SER A O 1
ATOM 669 N N . ILE A 1 86 ? 1.042 -11.432 -2.036 1.00 91.62 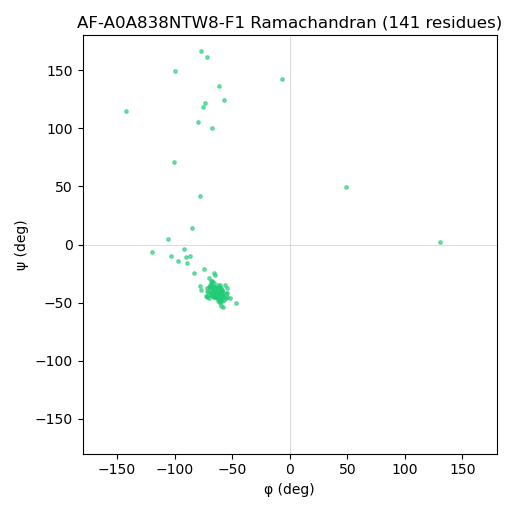86 ILE A N 1
ATOM 670 C CA . ILE A 1 86 ? 0.709 -10.661 -3.244 1.00 91.62 86 ILE A CA 1
ATOM 671 C C . ILE A 1 86 ? 1.547 -9.380 -3.306 1.00 91.62 86 ILE A C 1
ATOM 673 O O . ILE A 1 86 ? 2.117 -9.070 -4.351 1.00 91.62 86 ILE A O 1
ATOM 677 N N . ASN A 1 87 ? 1.690 -8.670 -2.185 1.00 87.19 87 ASN A N 1
ATOM 678 C CA . ASN A 1 87 ? 2.521 -7.469 -2.101 1.00 87.19 87 ASN A CA 1
ATOM 679 C C . ASN A 1 87 ? 3.996 -7.767 -2.410 1.00 87.19 87 ASN A C 1
ATOM 681 O O . ASN A 1 87 ? 4.649 -6.997 -3.119 1.00 87.19 87 ASN A O 1
ATOM 685 N N . ALA A 1 88 ? 4.525 -8.890 -1.915 1.00 91.25 88 ALA A N 1
ATOM 686 C CA . ALA A 1 88 ? 5.884 -9.320 -2.232 1.00 91.25 88 ALA A CA 1
ATOM 687 C C . ALA A 1 88 ? 6.049 -9.625 -3.732 1.00 91.25 88 ALA A C 1
ATOM 689 O O . ALA A 1 88 ? 7.000 -9.150 -4.352 1.00 91.25 88 ALA A O 1
ATOM 690 N N . ALA A 1 89 ? 5.100 -10.344 -4.338 1.00 91.19 89 ALA A N 1
ATOM 691 C CA . ALA A 1 89 ? 5.120 -10.637 -5.771 1.00 91.19 89 ALA A CA 1
ATOM 692 C C . ALA A 1 89 ? 5.023 -9.360 -6.624 1.00 91.19 89 ALA A C 1
ATOM 694 O O . ALA A 1 89 ? 5.797 -9.175 -7.565 1.00 91.19 89 ALA A O 1
ATOM 695 N N . ALA A 1 90 ? 4.132 -8.436 -6.258 1.00 89.38 90 ALA A N 1
ATOM 696 C CA . ALA A 1 90 ? 3.980 -7.151 -6.934 1.00 89.38 90 ALA A CA 1
ATOM 697 C C . ALA A 1 90 ? 5.277 -6.326 -6.901 1.00 89.38 90 ALA A C 1
ATOM 699 O O . ALA A 1 90 ? 5.639 -5.695 -7.898 1.00 89.38 90 ALA A O 1
ATOM 700 N N . ARG A 1 91 ? 6.021 -6.376 -5.788 1.00 89.38 91 ARG A N 1
ATOM 701 C CA . ARG A 1 91 ? 7.328 -5.720 -5.675 1.00 89.38 91 ARG A CA 1
ATOM 702 C C . ARG A 1 91 ? 8.344 -6.289 -6.663 1.00 89.38 91 ARG A C 1
ATOM 704 O O . ARG A 1 91 ? 9.012 -5.507 -7.334 1.00 89.38 91 ARG A O 1
ATOM 711 N N . VAL A 1 92 ? 8.421 -7.612 -6.794 1.00 93.75 92 VAL A N 1
ATOM 712 C CA . VAL A 1 92 ? 9.320 -8.268 -7.761 1.00 93.75 92 VAL A CA 1
ATOM 713 C C . VAL A 1 92 ? 8.983 -7.844 -9.190 1.00 93.75 92 VAL A C 1
ATOM 715 O O . VAL A 1 92 ? 9.876 -7.485 -9.958 1.00 93.75 92 VAL A O 1
ATOM 718 N N . VAL A 1 93 ? 7.693 -7.812 -9.543 1.00 92.56 93 VAL A N 1
ATOM 719 C CA . VAL A 1 93 ? 7.248 -7.346 -10.865 1.00 92.56 93 VAL A CA 1
ATOM 720 C C . VAL A 1 93 ? 7.663 -5.893 -11.090 1.00 92.56 93 VAL A C 1
ATOM 722 O O . VAL A 1 93 ? 8.275 -5.590 -12.113 1.00 92.56 93 VAL A O 1
AT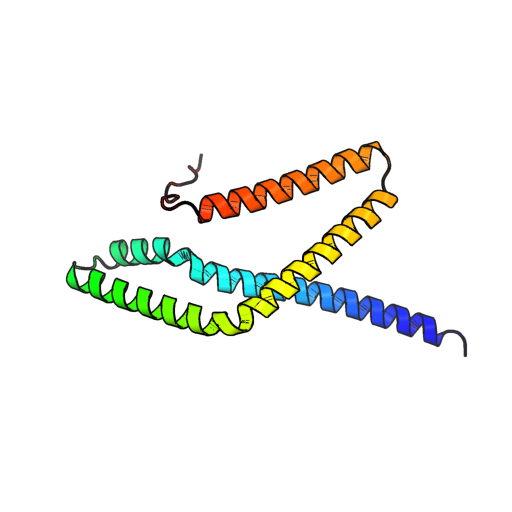OM 725 N N . SER A 1 94 ? 7.408 -5.006 -10.125 1.00 89.00 94 SER A N 1
ATOM 726 C CA . SER A 1 94 ? 7.793 -3.593 -10.212 1.00 89.00 94 SER A CA 1
ATOM 727 C C . SER A 1 94 ? 9.304 -3.405 -10.396 1.00 89.00 94 SER A C 1
ATOM 729 O O . SER A 1 94 ? 9.721 -2.618 -11.247 1.00 89.00 94 SER A O 1
ATOM 731 N N . GLU A 1 95 ? 10.125 -4.155 -9.657 1.00 92.38 95 GLU A N 1
ATOM 732 C CA . GLU A 1 95 ? 11.586 -4.130 -9.788 1.00 92.38 95 GLU A CA 1
ATOM 733 C C . GLU A 1 95 ? 12.032 -4.629 -11.170 1.00 92.38 95 GLU A C 1
ATOM 735 O O . GLU A 1 95 ? 12.855 -3.986 -11.824 1.00 92.38 95 GLU A O 1
ATOM 740 N N . SER A 1 96 ? 11.429 -5.708 -11.674 1.00 93.56 96 SER A N 1
ATOM 741 C CA . SER A 1 96 ? 11.736 -6.231 -13.008 1.00 93.56 96 SER A CA 1
ATOM 742 C C . SER A 1 96 ? 11.371 -5.249 -14.129 1.00 93.56 96 SER A C 1
ATOM 744 O O . SER A 1 96 ? 12.127 -5.097 -15.090 1.00 93.56 96 SER A O 1
ATOM 746 N N . THR A 1 97 ? 10.238 -4.555 -14.006 1.00 92.06 97 THR A N 1
ATOM 747 C CA . THR A 1 97 ? 9.787 -3.548 -14.974 1.00 92.06 97 THR A CA 1
ATOM 748 C C . THR A 1 97 ? 10.708 -2.335 -14.951 1.00 92.06 97 THR A C 1
ATOM 750 O O . THR A 1 97 ? 11.071 -1.823 -16.007 1.00 92.06 97 THR A O 1
ATOM 753 N N . HIS A 1 98 ? 11.152 -1.910 -13.764 1.00 92.44 98 HIS A N 1
ATOM 754 C CA . HIS A 1 98 ? 12.120 -0.821 -13.619 1.00 92.44 98 HIS A CA 1
ATOM 755 C C . HIS A 1 98 ? 13.417 -1.107 -14.379 1.00 92.44 98 HIS A C 1
ATOM 757 O O . HIS A 1 98 ? 13.883 -0.267 -15.146 1.00 92.44 98 HIS A O 1
ATOM 763 N N . GLU A 1 99 ? 13.972 -2.309 -14.221 1.00 95.31 99 GLU A N 1
ATOM 764 C CA . GLU A 1 99 ? 15.201 -2.699 -14.918 1.00 95.31 99 GLU A CA 1
ATOM 765 C C . GLU A 1 99 ? 15.006 -2.834 -16.433 1.00 95.31 99 GLU A C 1
ATOM 767 O O . GLU A 1 99 ? 15.882 -2.452 -17.209 1.00 95.31 99 GLU A O 1
ATOM 772 N N . GLN A 1 100 ? 13.845 -3.320 -16.880 1.00 95.31 100 GLN A N 1
ATOM 773 C CA . GLN A 1 100 ? 13.511 -3.353 -18.306 1.00 95.31 100 GLN A CA 1
ATOM 774 C C . GLN A 1 100 ? 13.439 -1.946 -18.903 1.00 95.31 100 GLN A C 1
ATOM 776 O O . GLN A 1 100 ? 14.039 -1.711 -19.949 1.00 95.31 100 GLN A O 1
ATOM 781 N N . ILE A 1 101 ? 12.791 -1.000 -18.215 1.00 94.31 101 ILE A N 1
ATOM 782 C CA . ILE A 1 101 ? 12.741 0.403 -18.644 1.00 94.31 101 ILE A CA 1
ATOM 783 C C . ILE A 1 101 ? 14.157 0.983 -18.701 1.00 94.31 101 ILE A C 1
ATOM 785 O O . ILE A 1 101 ? 14.527 1.570 -19.712 1.00 94.31 101 ILE A O 1
ATOM 789 N N . LYS A 1 102 ? 14.996 0.757 -17.682 1.00 95.62 102 LYS A N 1
ATOM 790 C CA . LYS A 1 102 ? 16.379 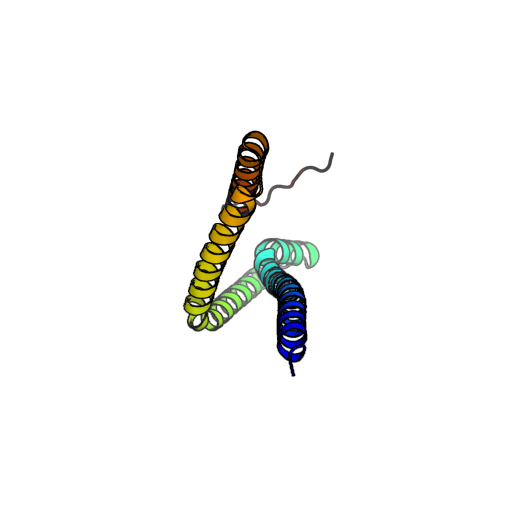1.269 -17.659 1.00 95.62 102 LYS A CA 1
ATOM 791 C C . LYS A 1 102 ? 17.213 0.843 -18.861 1.00 95.62 102 LYS A C 1
ATOM 793 O O . LYS A 1 102 ? 18.035 1.632 -19.322 1.00 95.62 102 LYS A O 1
ATOM 798 N N . ARG A 1 103 ? 17.013 -0.370 -19.383 1.00 96.00 103 ARG A N 1
ATOM 799 C CA . ARG A 1 103 ? 17.731 -0.857 -20.576 1.00 96.00 103 ARG A CA 1
ATOM 800 C C . ARG A 1 103 ? 17.403 -0.058 -21.838 1.00 96.00 103 ARG A C 1
ATOM 802 O O . ARG A 1 103 ? 18.250 0.005 -22.720 1.00 96.00 103 ARG A O 1
ATOM 809 N N . LEU A 1 104 ? 16.224 0.558 -21.899 1.00 97.00 104 LEU A N 1
ATOM 810 C CA . LEU A 1 104 ? 15.766 1.379 -23.026 1.00 97.00 104 LEU A CA 1
ATOM 811 C C . LEU A 1 104 ? 16.212 2.844 -22.929 1.00 97.00 104 LEU A C 1
ATOM 813 O O . LEU A 1 104 ? 16.014 3.599 -23.873 1.00 97.00 104 LEU A O 1
ATOM 817 N N . LEU A 1 105 ? 16.766 3.253 -21.786 1.00 96.62 105 LEU A N 1
ATOM 818 C CA . LEU A 1 105 ? 17.125 4.638 -21.504 1.00 96.62 105 LEU A CA 1
ATOM 819 C C . LEU A 1 105 ? 18.617 4.895 -21.713 1.00 96.62 105 LEU A C 1
ATOM 821 O O . LEU A 1 105 ? 19.459 4.034 -21.424 1.00 96.62 105 LEU A O 1
ATOM 825 N N . ASP A 1 106 ? 18.934 6.128 -22.096 1.00 97.00 106 ASP A N 1
ATOM 826 C CA . ASP A 1 106 ? 20.301 6.639 -22.147 1.00 97.00 106 ASP A CA 1
ATOM 827 C C . ASP A 1 106 ? 20.869 6.881 -20.736 1.00 97.00 106 ASP A C 1
ATOM 829 O O . ASP A 1 106 ? 20.112 7.011 -19.764 1.00 97.00 106 ASP A O 1
ATOM 833 N N . PRO A 1 107 ? 22.203 6.978 -20.568 1.00 96.25 107 PRO A N 1
ATOM 834 C CA . PRO A 1 107 ? 22.823 7.089 -19.246 1.00 96.25 107 PRO A CA 1
ATOM 835 C C . PRO A 1 107 ? 22.288 8.246 -18.387 1.00 96.25 107 PRO A C 1
ATOM 837 O O . PRO A 1 107 ? 22.029 8.059 -17.198 1.00 96.25 107 PRO A O 1
ATOM 840 N N . SER A 1 108 ? 22.063 9.423 -18.978 1.00 93.50 108 SER A N 1
ATOM 841 C CA . SER A 1 108 ? 21.514 10.588 -18.270 1.00 93.50 108 SER A CA 1
ATOM 842 C C . SER A 1 108 ? 20.064 10.367 -17.818 1.00 93.50 108 SER A C 1
ATOM 844 O O . SER A 1 108 ? 19.691 10.736 -16.702 1.00 93.50 108 SER A O 1
ATOM 846 N N . GLN A 1 109 ? 19.259 9.699 -18.647 1.00 93.31 109 GLN A N 1
ATOM 847 C CA . GLN A 1 109 ? 17.862 9.374 -18.360 1.00 93.31 109 GLN A CA 1
ATOM 848 C C . GLN A 1 109 ? 17.736 8.313 -17.260 1.00 93.31 109 GLN A C 1
ATOM 850 O O . GLN A 1 109 ? 16.860 8.429 -16.406 1.00 93.31 109 GLN A O 1
ATOM 855 N N . ARG A 1 110 ? 18.639 7.321 -17.210 1.00 96.38 110 ARG A N 1
ATOM 856 C CA . ARG A 1 110 ? 18.667 6.307 -16.135 1.00 96.38 110 ARG A CA 1
ATOM 857 C C . ARG A 1 110 ? 18.831 6.940 -14.757 1.00 96.38 110 ARG A C 1
ATOM 859 O O . ARG A 1 110 ? 18.109 6.581 -13.832 1.00 96.38 110 ARG A O 1
AT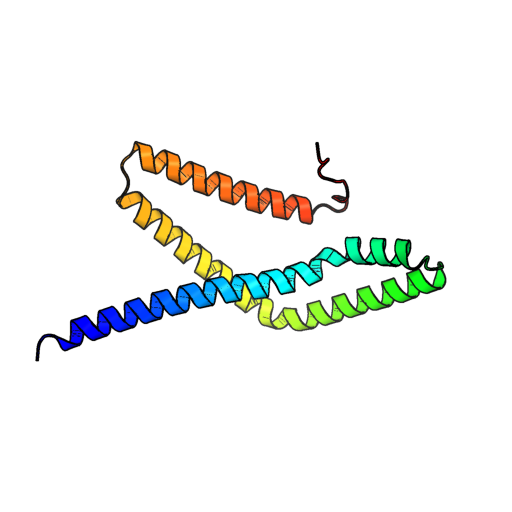OM 866 N N . VAL A 1 111 ? 19.735 7.914 -14.637 1.00 95.19 111 VAL A N 1
ATOM 867 C CA . VAL A 1 111 ? 19.975 8.635 -13.376 1.00 95.19 111 VAL A CA 1
ATOM 868 C C . VAL A 1 111 ? 18.735 9.421 -12.945 1.00 95.19 111 VAL A C 1
ATOM 870 O O . VAL A 1 111 ? 18.381 9.415 -11.766 1.00 95.19 111 VAL A O 1
ATOM 873 N N . ALA A 1 112 ? 18.055 10.088 -13.881 1.00 94.31 112 ALA A N 1
ATOM 874 C CA . ALA A 1 112 ? 16.810 10.796 -13.586 1.00 94.31 112 ALA A CA 1
ATOM 875 C C . ALA A 1 112 ? 15.692 9.829 -13.159 1.00 94.31 112 ALA A C 1
ATOM 877 O O . ALA A 1 112 ? 14.997 10.079 -12.174 1.00 94.31 112 ALA A O 1
ATOM 878 N N . PHE A 1 113 ? 15.565 8.697 -13.849 1.00 93.50 113 PHE A N 1
ATOM 879 C CA . PHE A 1 113 ? 14.552 7.685 -13.568 1.00 93.50 113 PHE A CA 1
ATOM 880 C C . PHE A 1 113 ? 14.747 7.011 -12.199 1.00 93.50 113 PHE A C 1
ATOM 882 O O . PHE A 1 113 ? 13.785 6.846 -11.446 1.00 93.50 113 PHE A O 1
ATOM 889 N N . ASP A 1 114 ? 15.990 6.703 -11.817 1.00 94.25 114 ASP A N 1
ATOM 890 C CA . ASP A 1 114 ? 16.305 6.177 -10.484 1.00 94.25 114 ASP A CA 1
ATOM 891 C C . ASP A 1 114 ? 15.934 7.188 -9.380 1.00 94.25 114 ASP A C 1
ATOM 893 O O . ASP A 1 114 ? 15.286 6.821 -8.396 1.00 94.25 114 ASP A O 1
ATOM 897 N N . LYS A 1 115 ? 16.228 8.483 -9.581 1.00 93.38 115 LYS A N 1
ATOM 898 C CA . LYS A 1 115 ? 15.830 9.550 -8.642 1.00 93.38 115 LYS A CA 1
ATOM 899 C C . LYS A 1 115 ? 14.314 9.658 -8.481 1.00 93.38 115 LYS A C 1
ATOM 901 O O . LYS A 1 115 ? 13.842 9.829 -7.357 1.00 93.38 115 LYS A O 1
ATOM 906 N N . MET A 1 116 ? 13.552 9.551 -9.573 1.00 90.75 116 MET A N 1
ATOM 907 C CA . MET A 1 116 ? 12.083 9.585 -9.523 1.00 90.75 116 MET A CA 1
ATOM 908 C C . MET A 1 116 ? 11.522 8.438 -8.679 1.00 90.75 116 MET A C 1
ATOM 910 O O . MET A 1 116 ? 10.654 8.661 -7.834 1.00 90.75 116 MET A O 1
ATOM 914 N N . ARG A 1 117 ? 12.045 7.220 -8.862 1.00 90.12 117 ARG A N 1
ATOM 915 C CA . ARG A 1 117 ? 11.633 6.053 -8.071 1.00 90.12 117 ARG A CA 1
ATOM 916 C C . ARG A 1 117 ? 11.946 6.239 -6.589 1.00 90.12 117 ARG A C 1
ATOM 918 O O . ARG A 1 117 ? 11.105 5.942 -5.742 1.00 90.12 117 ARG A O 1
ATOM 925 N N . ASP A 1 118 ? 13.144 6.711 -6.269 1.00 91.62 118 ASP A N 1
ATOM 926 C CA . ASP A 1 118 ? 13.568 6.872 -4.880 1.00 91.62 118 ASP A CA 1
ATOM 927 C C . ASP A 1 118 ? 12.776 7.976 -4.169 1.00 91.62 118 ASP A C 1
ATOM 929 O O . ASP A 1 118 ? 12.419 7.818 -3.001 1.00 91.62 118 ASP A O 1
ATOM 933 N N . ALA A 1 119 ? 12.441 9.062 -4.874 1.00 89.81 119 ALA A N 1
ATOM 934 C CA . ALA A 1 119 ? 11.532 10.088 -4.370 1.00 89.81 119 ALA A CA 1
ATOM 935 C C . ALA A 1 119 ? 10.138 9.506 -4.086 1.00 89.81 119 ALA A C 1
ATOM 937 O O . ALA A 1 119 ? 9.631 9.662 -2.978 1.00 89.81 119 ALA A O 1
ATOM 938 N N . ALA A 1 120 ? 9.571 8.744 -5.028 1.00 85.69 120 ALA A N 1
ATOM 939 C CA . ALA A 1 120 ? 8.272 8.101 -4.843 1.00 85.69 120 ALA A CA 1
ATOM 940 C C . ALA A 1 120 ? 8.255 7.150 -3.632 1.00 85.69 120 ALA A C 1
ATOM 942 O O . ALA A 1 120 ? 7.308 7.170 -2.848 1.00 85.69 120 ALA A O 1
ATOM 943 N N . ARG A 1 121 ? 9.319 6.358 -3.428 1.00 86.44 121 ARG A N 1
ATOM 944 C CA . ARG A 1 121 ? 9.462 5.484 -2.247 1.00 86.44 121 ARG A CA 1
ATOM 945 C C . ARG A 1 121 ? 9.504 6.290 -0.949 1.00 86.44 121 ARG A C 1
ATOM 947 O O . ARG A 1 121 ? 8.740 6.004 -0.031 1.00 86.44 121 ARG A O 1
ATOM 954 N N . LYS A 1 122 ? 10.332 7.337 -0.897 1.00 88.25 122 LYS A N 1
ATOM 955 C CA . LYS A 1 122 ? 10.435 8.222 0.273 1.00 88.25 122 LYS A CA 1
ATOM 956 C C . LYS A 1 122 ? 9.118 8.918 0.592 1.00 88.25 122 LYS A C 1
ATOM 958 O O . LYS A 1 122 ? 8.790 9.075 1.763 1.00 88.25 122 LYS A O 1
ATOM 963 N N . ASP A 1 123 ? 8.359 9.327 -0.416 1.00 84.62 123 ASP A N 1
ATOM 964 C CA . ASP A 1 123 ? 7.071 9.981 -0.204 1.00 84.62 123 ASP A CA 1
ATOM 965 C C . ASP A 1 123 ? 6.011 9.000 0.298 1.00 84.62 123 ASP A C 1
ATOM 967 O O . ASP A 1 123 ? 5.250 9.349 1.200 1.00 84.62 123 ASP A O 1
ATOM 971 N N . MET A 1 124 ? 6.005 7.755 -0.189 1.00 80.12 124 MET A N 1
ATOM 972 C CA . MET A 1 124 ? 5.153 6.700 0.371 1.00 80.12 124 MET A CA 1
ATOM 973 C C . MET A 1 124 ? 5.507 6.394 1.829 1.00 80.12 124 MET A C 1
ATOM 975 O O . MET A 1 124 ? 4.605 6.318 2.665 1.00 80.12 124 MET A O 1
ATOM 979 N N . ASP A 1 125 ? 6.796 6.274 2.152 1.00 82.38 125 ASP A N 1
ATOM 980 C CA . ASP A 1 125 ? 7.263 6.022 3.519 1.00 82.38 125 ASP A CA 1
ATOM 981 C C . ASP A 1 125 ? 6.941 7.194 4.447 1.00 82.38 125 ASP A C 1
ATOM 983 O O . ASP A 1 125 ? 6.423 6.992 5.545 1.00 82.38 125 ASP A O 1
ATOM 987 N N . ARG A 1 126 ? 7.161 8.429 3.989 1.00 81.25 126 ARG A N 1
ATOM 988 C CA . ARG A 1 126 ? 6.803 9.645 4.727 1.00 81.25 126 ARG A CA 1
ATOM 989 C C . ARG A 1 126 ? 5.307 9.719 4.970 1.00 81.25 126 ARG A C 1
ATOM 991 O O . ARG A 1 126 ? 4.888 10.051 6.074 1.00 81.25 126 ARG A O 1
ATOM 998 N N . ASN A 1 127 ? 4.500 9.405 3.960 1.00 75.75 127 ASN A N 1
ATOM 999 C CA . ASN A 1 127 ? 3.056 9.353 4.105 1.00 75.75 127 ASN A CA 1
ATOM 1000 C C . ASN A 1 127 ? 2.698 8.292 5.152 1.00 75.75 127 ASN A C 1
ATOM 1002 O O . ASN A 1 127 ? 2.040 8.609 6.135 1.00 75.75 127 ASN A O 1
ATOM 1006 N N . ARG A 1 128 ? 3.226 7.068 5.035 1.00 74.62 128 ARG A N 1
ATOM 1007 C CA . ARG A 1 128 ? 3.006 5.999 6.017 1.00 74.62 128 ARG A CA 1
ATOM 1008 C C . ARG A 1 128 ? 3.391 6.427 7.436 1.00 74.62 128 ARG A C 1
ATOM 1010 O O . ARG A 1 128 ? 2.605 6.201 8.349 1.00 74.62 128 ARG A O 1
ATOM 1017 N N . GLN A 1 129 ? 4.541 7.070 7.626 1.00 73.00 129 GLN A N 1
ATOM 1018 C CA . GLN A 1 129 ? 5.006 7.566 8.927 1.00 73.00 129 GLN A CA 1
ATOM 1019 C C . GLN A 1 129 ? 4.123 8.693 9.465 1.00 73.00 129 GLN A C 1
ATOM 1021 O O . GLN A 1 129 ? 3.719 8.642 10.622 1.00 73.00 129 GLN A O 1
ATOM 1026 N N . ARG A 1 130 ? 3.740 9.657 8.617 1.00 66.38 130 ARG A N 1
ATOM 1027 C CA . ARG A 1 130 ? 2.787 10.721 8.964 1.00 66.38 130 ARG A CA 1
ATOM 1028 C C . ARG A 1 130 ? 1.478 10.145 9.494 1.00 66.38 130 ARG A C 1
ATOM 1030 O O . ARG A 1 130 ? 0.917 1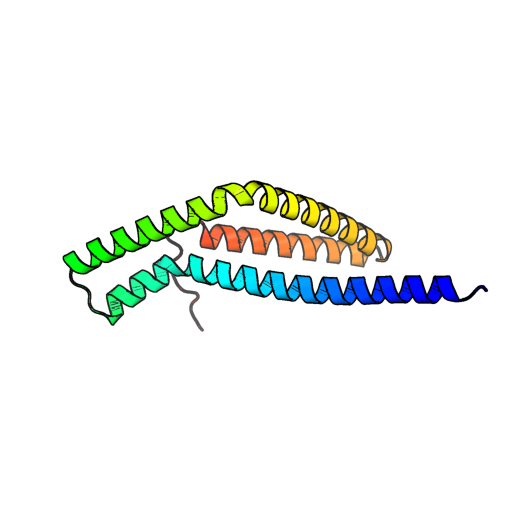0.705 10.422 1.00 66.38 130 ARG A O 1
ATOM 1037 N N . TRP A 1 131 ? 1.016 9.030 8.938 1.00 53.41 131 TRP A N 1
ATOM 1038 C CA . TRP A 1 131 ? -0.209 8.364 9.384 1.00 53.41 131 TRP A CA 1
ATOM 1039 C C . TRP A 1 131 ? 0.012 7.317 10.491 1.00 53.41 131 TRP A C 1
ATOM 1041 O O . TRP A 1 131 ? -0.965 6.863 11.074 1.00 53.41 131 TRP A O 1
ATOM 1051 N N . SER A 1 132 ? 1.261 6.933 10.793 1.00 52.78 132 SER A N 1
ATOM 1052 C CA . SER A 1 132 ? 1.609 5.989 11.874 1.00 52.78 132 SER A CA 1
ATOM 1053 C C . SER A 1 132 ? 2.024 6.682 13.178 1.00 52.78 132 SER A C 1
ATOM 1055 O O . SER A 1 132 ? 2.104 6.020 14.210 1.00 52.78 132 SER A O 1
ATOM 1057 N N . SER A 1 133 ? 2.306 7.990 13.151 1.00 42.00 133 SER A N 1
ATOM 1058 C CA . SER A 1 133 ? 2.636 8.763 14.351 1.00 42.00 133 SER A CA 1
ATOM 1059 C C . SER A 1 133 ? 1.387 9.015 15.209 1.00 42.00 133 SER A C 1
ATOM 1061 O O . SER A 1 133 ? 0.458 9.674 14.729 1.00 42.00 133 SER A O 1
ATOM 1063 N N . PRO A 1 134 ? 1.366 8.579 16.485 1.00 41.22 134 PRO A N 1
ATOM 1064 C CA . PRO A 1 134 ? 0.315 8.938 17.428 1.00 41.22 134 PRO A CA 1
ATOM 1065 C C . PRO A 1 134 ? 0.427 10.441 17.719 1.00 41.22 134 PRO A C 1
ATOM 1067 O O . PRO A 1 134 ? 1.314 10.870 18.451 1.00 41.22 134 PRO A O 1
ATOM 1070 N N . GLY A 1 135 ? -0.411 11.256 17.073 1.00 47.34 135 GLY A N 1
ATOM 1071 C CA . GLY A 1 135 ? -0.423 12.716 17.242 1.00 47.34 135 GLY A CA 1
ATOM 1072 C C . GLY A 1 135 ? -0.404 13.551 15.957 1.00 47.34 135 GLY A C 1
ATOM 1073 O O . GLY A 1 135 ? -0.408 14.776 16.043 1.00 47.34 135 GLY A O 1
ATOM 1074 N N . ALA A 1 136 ? -0.426 12.952 14.761 1.00 42.81 136 ALA A N 1
ATOM 1075 C CA . ALA A 1 136 ? -0.456 13.697 13.494 1.00 42.81 136 ALA A CA 1
ATOM 1076 C C . ALA A 1 136 ? -1.850 14.264 13.133 1.00 42.81 136 ALA A C 1
ATOM 1078 O O . ALA A 1 136 ? -2.273 14.244 11.977 1.00 42.81 136 ALA A O 1
ATOM 1079 N N . THR A 1 137 ? -2.562 14.815 14.114 1.00 49.84 137 THR A N 1
ATOM 1080 C CA . THR A 1 137 ? -3.680 15.736 13.894 1.00 49.84 137 THR A CA 1
ATOM 1081 C C . THR A 1 137 ? -3.203 17.166 14.122 1.00 49.84 137 THR A C 1
ATOM 1083 O O . THR A 1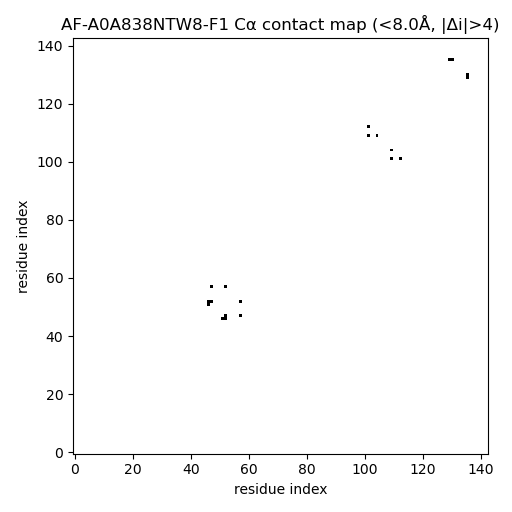 137 ? -3.587 17.830 15.081 1.00 49.84 137 THR A O 1
ATOM 1086 N N . SER A 1 138 ? -2.381 17.682 13.216 1.00 45.66 138 SER A N 1
ATOM 1087 C CA . SER A 1 138 ? -2.316 19.124 12.995 1.00 45.66 138 SER A CA 1
ATOM 1088 C C . SER A 1 138 ? -2.143 19.405 11.500 1.00 45.66 138 SER A C 1
ATOM 1090 O O . SER A 1 138 ? -1.204 18.957 10.849 1.00 45.66 138 SER A O 1
ATOM 1092 N N . LYS A 1 139 ? -3.195 20.038 10.966 1.00 41.62 139 LYS A N 1
ATOM 1093 C CA . LYS A 1 139 ? -3.402 20.673 9.652 1.00 41.62 139 LYS A CA 1
ATOM 1094 C C . LYS A 1 139 ? -2.192 20.796 8.707 1.00 41.62 139 LYS A C 1
ATOM 1096 O O . LYS A 1 139 ? -1.141 21.264 9.129 1.00 41.62 139 LYS A O 1
ATOM 1101 N N . PRO A 1 140 ? -2.382 20.621 7.385 1.00 40.81 140 PRO A N 1
ATOM 1102 C CA . PRO A 1 140 ? -1.737 21.522 6.443 1.00 40.81 140 PRO A CA 1
ATOM 1103 C C . PRO A 1 140 ? -2.496 22.860 6.449 1.00 40.81 140 PRO A C 1
ATOM 1105 O O . PRO A 1 140 ? -3.695 22.900 6.165 1.00 40.81 140 PRO A O 1
ATOM 1108 N N . ASP A 1 141 ? -1.807 23.936 6.827 1.00 45.50 141 ASP A N 1
ATOM 1109 C CA . ASP A 1 141 ? -2.273 25.304 6.608 1.00 45.50 141 ASP A CA 1
ATOM 1110 C C . ASP A 1 141 ? -2.534 25.521 5.115 1.00 45.50 141 ASP A C 1
ATOM 1112 O O . ASP A 1 141 ? -1.663 25.312 4.272 1.00 45.50 141 ASP A O 1
ATOM 1116 N N . SER A 1 142 ? -3.752 25.947 4.799 1.00 42.59 142 SER A N 1
ATOM 1117 C CA . SER A 1 142 ? -4.089 26.567 3.527 1.00 42.59 142 SER A CA 1
ATOM 1118 C C . SER A 1 142 ? -3.650 28.031 3.578 1.00 42.59 142 SER A C 1
ATOM 1120 O O . SER A 1 142 ? -4.305 28.847 4.235 1.00 42.59 142 SER A O 1
ATOM 1122 N N . ARG A 1 143 ? -2.555 28.348 2.892 1.00 39.31 143 ARG A N 1
ATOM 1123 C CA . ARG A 1 143 ? -2.262 29.687 2.381 1.00 39.31 143 ARG A CA 1
ATOM 1124 C C . ARG A 1 143 ? -1.935 29.586 0.905 1.00 39.31 143 ARG A C 1
ATOM 1126 O O . ARG A 1 143 ? -1.190 28.648 0.551 1.00 39.31 143 ARG A O 1
#

pLDDT: mean 74.95, std 18.14, range [39.31, 97.0]

Mean predicted aligned error: 15.03 Å

Sequence (143 aa):
MQNSKGYAMMFLLGAFVAGGALGFTADRMVQNSARDCHGHENFRARIEKELRLNTTQKTAIDSLMTERHRQIVALFKPVKPQLDSINAAARVVSESTHEQIKRLLDPSQRVAFDKMRDAARKDMDRNRQRWSSPGATSKPDSR

Radius of gyration: 22.86 Å; Cα contacts (8 Å, |Δi|>4): 10; chains: 1; bounding box: 46×52×71 Å

Solvent-accessible surface area (backbone atoms only — not comparable to full-atom values): 8211 Å² total; per-residue (Å²): 143,81,65,67,64,59,54,52,52,51,49,52,51,51,50,49,52,53,50,50,54,50,48,55,51,49,51,51,50,54,50,47,60,52,50,67,65,71,43,51,68,64,49,49,56,44,48,45,65,75,67,64,57,52,74,70,56,46,56,52,51,54,52,52,53,51,51,50,48,53,52,52,51,60,68,44,56,81,52,44,64,56,53,54,48,51,53,53,53,51,48,53,53,53,53,54,51,52,55,56,53,44,73,77,42,55,79,73,52,37,57,52,51,52,51,53,52,52,50,53,51,50,52,52,51,50,51,52,48,54,74,64,45,94,73,67,84,70,78,84,82,88,126

Secondary structure (DSSP, 8-state):
--SHHHHHHHHHHHHHHHHHHHHHHHHHHHHHHHHHHS-HHHHHHHHHHHHT--HHHHHHHHHHHHHHHHHHHHHHTTTHHHHHHHHHHHHHHHHHHHHHHHHHS-HHHHHHHHHHHHHHHHHHHHHHHHHHSTT--------